Protein AF-A0AA44JV87-F1 (afdb_monomer_lite)

Foldseek 3Di:
DDDPPAPEDDPVVVVVQVVCCVVPNLLLGEAEDEPPHPYPDPPVNVPHDYQYFHCPDPVNPVCVRCVSSVVVSVVSVVVDDDPDDDDDDDDPPDPPVDDDLVNLLVLVLVCCVPPDDAPDKAFQQVSCVVSVHDPCSCVVCVVVSQVPDQFKHWPDDDPGITHIHGDPPPPPPPD

Secondary structure (DSSP, 8-state):
-------PPPHHHHHHHHHHHHHH-GGG---EEETT------GGGTTSPPEEE-TT-TT--HHHHHHHHHHHHHHHHHHS----S------TT---S---HHHHHHHHHHHHHHT--TTS-EEHHHHHHHTTPPTTHHHHHHHHHHHH-SSEEEEEE-SSEEEEEE---------

pLDDT: mean 71.92, std 14.06, range [38.72, 87.62]

Radius of gyration: 25.06 Å; chains: 1; bounding box: 61×37×72 Å

Sequence (175 aa):
MRGESTRTIRDNVLFELGLFIGKLGKDRCFFVVQDSTELHIPTDLYGITPARYRGDRRDKNIEAALGSACNYIRRFVRDLKSVSSTQETVNPELVDENLDDADIIAILETWLRTDAREGTAIRYSDVDKSENLPNGSTKRLITQVFERNTDLVLEISGASVFKFGEELRLSSYIV

Structure (mmCIF, N/CA/C/O backbone):
data_AF-A0AA44JV87-F1
#
_entry.id   AF-A0AA44JV87-F1
#
loop_
_atom_site.group_PDB
_atom_site.id
_atom_site.type_symbol
_atom_site.label_atom_id
_atom_site.label_alt_id
_atom_site.label_comp_id
_atom_site.label_asym_id
_atom_site.label_entity_id
_atom_site.label_seq_id
_atom_site.pdbx_PDB_ins_code
_atom_site.Cartn_x
_atom_site.Cartn_y
_atom_site.Cartn_z
_atom_site.occupancy
_atom_site.B_iso_or_equiv
_atom_site.auth_seq_id
_atom_site.auth_comp_id
_atom_site.auth_asym_id
_atom_site.auth_atom_id
_atom_site.pdbx_PDB_model_num
ATOM 1 N N . MET A 1 1 ? 35.490 -27.634 -17.808 1.00 42.00 1 MET A N 1
ATOM 2 C CA . MET A 1 1 ? 35.155 -26.273 -18.275 1.00 42.00 1 MET A CA 1
ATOM 3 C C . MET A 1 1 ? 35.151 -25.345 -17.071 1.00 42.00 1 MET A C 1
ATOM 5 O O . MET A 1 1 ? 34.327 -25.522 -16.188 1.00 42.00 1 MET A O 1
ATOM 9 N N . ARG A 1 2 ? 36.128 -24.443 -16.965 1.00 43.25 2 ARG A N 1
ATOM 10 C CA . ARG A 1 2 ? 36.184 -23.378 -15.952 1.00 43.25 2 ARG A CA 1
ATOM 11 C C . ARG A 1 2 ? 36.473 -22.093 -16.715 1.00 43.25 2 ARG A C 1
ATOM 13 O O . ARG A 1 2 ? 37.478 -22.066 -17.417 1.00 43.25 2 ARG A O 1
ATOM 20 N N . GLY A 1 3 ? 35.611 -21.083 -16.606 1.00 44.50 3 GLY A N 1
ATOM 21 C CA . GLY A 1 3 ? 35.903 -19.775 -17.198 1.00 44.50 3 GLY A CA 1
ATOM 22 C C . GLY A 1 3 ? 34.737 -18.951 -17.739 1.00 44.50 3 GLY A C 1
ATOM 23 O O . GLY A 1 3 ? 35.018 -17.941 -18.369 1.00 44.50 3 GLY A O 1
ATOM 24 N N . GLU A 1 4 ? 33.468 -19.306 -17.519 1.00 49.25 4 GLU A N 1
ATOM 25 C CA . GLU A 1 4 ? 32.385 -18.358 -17.817 1.00 49.25 4 GLU A CA 1
ATOM 26 C C . GLU A 1 4 ? 32.254 -17.355 -16.669 1.00 49.25 4 GLU A C 1
ATOM 28 O O . GLU A 1 4 ? 31.769 -17.669 -15.584 1.00 49.25 4 GLU A O 1
ATOM 33 N N . SER A 1 5 ? 32.747 -16.137 -16.892 1.00 47.06 5 SER A N 1
ATOM 34 C CA . SER A 1 5 ? 32.509 -14.985 -16.026 1.00 47.06 5 SER A CA 1
ATOM 35 C C . SER A 1 5 ? 31.118 -14.422 -16.309 1.00 47.06 5 SER A C 1
ATOM 37 O O . SER A 1 5 ? 30.951 -13.398 -16.973 1.00 47.06 5 SER A O 1
ATOM 39 N N . THR A 1 6 ? 30.088 -15.108 -15.821 1.00 54.28 6 THR A N 1
ATOM 40 C CA . THR A 1 6 ? 28.712 -14.624 -15.941 1.00 54.28 6 THR A CA 1
ATOM 41 C C . THR A 1 6 ? 28.555 -13.362 -15.095 1.00 54.28 6 THR A C 1
ATOM 43 O O . THR A 1 6 ? 28.921 -13.328 -13.917 1.00 54.28 6 THR A O 1
ATOM 46 N N . ARG A 1 7 ? 28.022 -12.288 -15.686 1.00 60.62 7 ARG A N 1
ATOM 47 C CA . ARG A 1 7 ? 27.668 -11.080 -14.933 1.00 60.62 7 ARG A CA 1
ATOM 48 C C . ARG A 1 7 ? 26.459 -11.409 -14.063 1.00 60.62 7 ARG A C 1
ATOM 50 O O . ARG A 1 7 ? 25.331 -11.424 -14.547 1.00 60.62 7 ARG A O 1
ATOM 57 N N . THR A 1 8 ? 26.716 -11.719 -12.798 1.00 63.69 8 THR A N 1
ATOM 58 C CA . THR A 1 8 ? 25.669 -12.012 -11.818 1.00 63.69 8 THR A CA 1
ATOM 59 C C . THR A 1 8 ? 25.145 -10.735 -11.166 1.00 63.69 8 THR A C 1
ATOM 61 O O . THR A 1 8 ? 25.858 -9.736 -11.034 1.00 63.69 8 THR A O 1
ATOM 64 N N . ILE A 1 9 ? 23.881 -10.777 -10.757 1.00 71.50 9 ILE A N 1
ATOM 65 C CA . ILE A 1 9 ? 23.258 -9.751 -9.921 1.00 71.50 9 ILE A CA 1
ATOM 66 C C . ILE A 1 9 ? 23.926 -9.786 -8.538 1.00 71.50 9 ILE A C 1
ATOM 68 O O . ILE A 1 9 ? 24.335 -10.848 -8.073 1.00 71.50 9 ILE A O 1
ATOM 72 N N . ARG A 1 10 ? 24.056 -8.629 -7.879 1.00 76.56 10 ARG A N 1
ATOM 73 C CA . ARG A 1 10 ? 24.518 -8.570 -6.483 1.00 76.56 10 ARG A CA 1
ATOM 74 C C . ARG A 1 10 ? 23.418 -9.053 -5.544 1.00 76.56 10 ARG A C 1
ATOM 76 O O . ARG A 1 10 ? 22.279 -8.615 -5.683 1.00 76.56 10 ARG A O 1
ATOM 83 N N . ASP A 1 11 ? 23.789 -9.820 -4.529 1.00 74.06 11 ASP A N 1
ATOM 84 C CA . ASP A 1 11 ? 22.839 -10.410 -3.577 1.00 74.06 11 ASP A CA 1
ATOM 85 C C . ASP A 1 11 ? 21.942 -9.365 -2.896 1.00 74.06 11 ASP A C 1
ATOM 87 O O . ASP A 1 11 ? 20.734 -9.559 -2.810 1.00 74.06 11 ASP A O 1
ATOM 91 N N . ASN A 1 12 ? 22.487 -8.203 -2.512 1.00 80.31 12 ASN A N 1
ATOM 92 C CA . ASN A 1 12 ? 21.701 -7.123 -1.898 1.00 80.31 12 ASN A CA 1
ATOM 93 C C . ASN A 1 12 ? 20.583 -6.609 -2.816 1.00 80.31 12 ASN A C 1
ATOM 95 O O . ASN A 1 12 ? 19.487 -6.331 -2.347 1.00 80.31 12 ASN A O 1
ATOM 99 N N . VAL A 1 13 ? 20.842 -6.521 -4.124 1.00 79.75 13 VAL A N 1
ATOM 100 C CA . VAL A 1 13 ? 19.850 -6.050 -5.104 1.00 79.75 13 VAL A CA 1
ATOM 101 C C . VAL A 1 13 ? 18.727 -7.074 -5.248 1.00 79.75 13 VAL A C 1
ATOM 103 O O . VAL A 1 13 ? 17.564 -6.702 -5.368 1.00 79.75 13 VAL A O 1
ATOM 106 N N . LEU A 1 14 ? 19.065 -8.366 -5.203 1.00 79.31 14 LEU A N 1
ATOM 107 C CA . LEU A 1 14 ? 18.076 -9.440 -5.220 1.00 79.31 14 LEU A CA 1
ATOM 108 C C . LEU A 1 14 ? 17.249 -9.460 -3.925 1.00 79.31 14 LEU A C 1
ATOM 110 O O . LEU A 1 14 ? 16.032 -9.618 -3.983 1.00 79.31 14 LEU A O 1
ATOM 114 N N . PHE A 1 15 ? 17.893 -9.248 -2.776 1.00 78.19 15 PHE A N 1
ATOM 115 C CA . PHE A 1 15 ? 17.236 -9.175 -1.472 1.00 78.19 15 PHE A CA 1
ATOM 116 C C . PHE A 1 15 ? 16.264 -7.991 -1.381 1.00 78.19 15 PHE A C 1
ATOM 118 O O . PHE A 1 15 ? 15.099 -8.180 -1.039 1.00 78.19 15 PHE A O 1
ATOM 125 N N . GLU A 1 16 ? 16.706 -6.785 -1.744 1.00 86.12 16 GLU A N 1
ATOM 126 C CA . GLU A 1 16 ? 15.866 -5.581 -1.774 1.00 86.12 16 GLU A CA 1
ATOM 127 C C . GLU A 1 16 ? 14.681 -5.745 -2.729 1.00 86.12 16 GLU A C 1
ATOM 129 O O . GLU A 1 16 ? 13.546 -5.429 -2.372 1.00 86.12 16 GLU A O 1
ATOM 134 N N . LEU A 1 17 ? 14.920 -6.306 -3.919 1.00 82.12 17 LEU A N 1
ATOM 135 C CA . LEU A 1 17 ? 13.856 -6.617 -4.868 1.00 82.12 17 LEU A CA 1
ATOM 136 C C . LEU A 1 17 ? 12.849 -7.607 -4.270 1.00 82.12 17 LEU A C 1
ATOM 138 O O . LEU A 1 17 ? 11.647 -7.383 -4.382 1.00 82.12 17 LEU A O 1
ATOM 142 N N . GLY A 1 18 ? 13.319 -8.650 -3.583 1.00 80.62 18 GLY A N 1
ATOM 143 C CA . GLY A 1 18 ? 12.464 -9.589 -2.857 1.00 80.62 18 GLY A CA 1
ATOM 144 C C . GLY A 1 18 ? 11.606 -8.909 -1.786 1.00 80.62 18 GLY A C 1
ATOM 145 O O . GLY A 1 18 ? 10.401 -9.153 -1.722 1.00 80.62 18 GLY A O 1
ATOM 146 N N . LEU A 1 19 ? 12.185 -7.997 -0.996 1.00 83.19 19 LEU A N 1
ATOM 147 C CA . LEU A 1 19 ? 11.445 -7.217 0.004 1.00 83.19 19 LEU A CA 1
ATOM 148 C C . LEU A 1 19 ? 10.379 -6.317 -0.636 1.00 83.19 19 LEU A C 1
ATOM 150 O O . LEU A 1 19 ? 9.257 -6.230 -0.132 1.00 83.19 19 LEU A O 1
ATOM 154 N N . PHE A 1 20 ? 10.695 -5.670 -1.760 1.00 84.50 20 PHE A N 1
ATOM 155 C CA . PHE A 1 20 ? 9.734 -4.830 -2.473 1.00 84.50 20 PHE A CA 1
ATOM 156 C C . PHE A 1 20 ? 8.614 -5.646 -3.108 1.00 84.50 20 PHE A C 1
ATOM 158 O O . PHE A 1 20 ? 7.459 -5.245 -2.998 1.00 84.50 20 PHE A O 1
ATOM 165 N N . ILE A 1 21 ? 8.919 -6.806 -3.695 1.00 82.75 21 ILE A N 1
ATOM 166 C CA . ILE A 1 21 ? 7.904 -7.733 -4.213 1.00 82.75 21 ILE A CA 1
ATOM 167 C C . ILE A 1 21 ? 6.988 -8.186 -3.077 1.00 82.75 21 ILE A C 1
ATOM 169 O O . ILE A 1 21 ? 5.772 -8.190 -3.246 1.00 82.75 21 ILE A O 1
ATOM 173 N N . GLY A 1 22 ? 7.552 -8.514 -1.911 1.00 79.62 22 GLY A N 1
ATOM 174 C CA . GLY A 1 22 ? 6.775 -8.903 -0.736 1.00 79.62 22 GLY A CA 1
ATOM 175 C C . GLY A 1 22 ? 5.827 -7.804 -0.251 1.00 79.62 22 GLY A C 1
ATOM 176 O O . GLY A 1 22 ? 4.716 -8.099 0.176 1.00 79.62 22 GLY A O 1
ATOM 177 N N . LYS A 1 23 ? 6.232 -6.530 -0.347 1.00 81.25 23 LYS A N 1
ATOM 178 C CA . LYS A 1 23 ? 5.422 -5.397 0.128 1.00 81.25 23 LYS A CA 1
ATOM 179 C C . LYS A 1 23 ? 4.445 -4.836 -0.911 1.00 81.25 23 LYS A C 1
ATOM 181 O O . LYS A 1 23 ? 3.362 -4.397 -0.537 1.00 81.25 23 LYS A O 1
ATOM 186 N N . LEU A 1 24 ? 4.841 -4.776 -2.180 1.00 81.81 24 LEU A N 1
ATOM 187 C CA . LEU A 1 24 ? 4.121 -4.078 -3.256 1.00 81.81 24 LEU A CA 1
ATOM 188 C C . LEU A 1 24 ? 3.502 -5.033 -4.286 1.00 81.81 24 LEU A C 1
ATOM 190 O O . LEU A 1 24 ? 2.704 -4.599 -5.118 1.00 81.81 24 LEU A O 1
ATOM 194 N N . GLY A 1 25 ? 3.862 -6.315 -4.240 1.00 79.38 25 GLY A N 1
ATOM 195 C CA . GLY A 1 25 ? 3.548 -7.292 -5.273 1.00 79.38 25 GLY A CA 1
ATOM 196 C C . GLY A 1 25 ? 4.505 -7.201 -6.463 1.00 79.38 25 GLY A C 1
ATOM 197 O O . GLY A 1 25 ? 5.028 -6.138 -6.806 1.00 79.38 25 GLY A O 1
ATOM 198 N N . LYS A 1 26 ? 4.713 -8.337 -7.136 1.00 78.12 26 LYS A N 1
ATOM 199 C CA . LYS A 1 26 ? 5.622 -8.451 -8.291 1.00 78.12 26 LYS A CA 1
ATOM 200 C C . LYS A 1 26 ? 5.295 -7.479 -9.433 1.00 78.12 26 LYS A C 1
ATOM 202 O O . LYS A 1 26 ? 6.208 -7.004 -10.097 1.00 78.12 26 LYS A O 1
ATOM 207 N N . ASP A 1 27 ? 4.020 -7.134 -9.621 1.00 79.38 27 ASP A N 1
ATOM 208 C CA . ASP A 1 27 ? 3.548 -6.304 -10.739 1.00 79.38 27 ASP A CA 1
ATOM 209 C C . ASP A 1 27 ? 3.875 -4.810 -10.558 1.00 79.38 27 ASP A C 1
ATOM 211 O O . ASP A 1 27 ? 3.731 -4.015 -11.488 1.00 79.38 27 ASP A O 1
ATOM 215 N N . ARG A 1 28 ? 4.327 -4.418 -9.358 1.00 80.50 28 ARG A N 1
ATOM 216 C CA . ARG A 1 28 ? 4.718 -3.041 -9.014 1.00 80.50 28 ARG A CA 1
ATOM 217 C C . ARG A 1 28 ? 6.227 -2.871 -8.844 1.00 80.50 28 ARG A C 1
ATOM 219 O O . ARG A 1 28 ? 6.686 -1.769 -8.541 1.00 80.50 28 ARG A O 1
ATOM 226 N N . CYS A 1 29 ? 6.999 -3.935 -9.040 1.00 85.44 29 CYS A N 1
ATOM 227 C CA . CYS A 1 29 ? 8.451 -3.907 -8.968 1.00 85.44 29 CYS A CA 1
ATOM 228 C C . CYS A 1 29 ? 9.046 -3.979 -10.372 1.00 85.44 29 CYS A C 1
ATOM 230 O O . CYS A 1 29 ? 8.607 -4.756 -11.213 1.00 85.44 29 CYS A O 1
ATOM 232 N N . PHE A 1 30 ? 10.078 -3.178 -10.618 1.00 85.62 30 PHE A N 1
ATOM 233 C CA . PHE A 1 30 ? 10.769 -3.118 -11.901 1.00 85.62 30 PHE A CA 1
ATOM 234 C C . PHE A 1 30 ? 12.268 -3.093 -11.650 1.00 85.62 30 PHE A C 1
ATOM 236 O O . PHE A 1 30 ? 12.734 -2.502 -10.677 1.00 85.62 30 PHE A O 1
ATOM 243 N N . PHE A 1 31 ? 13.033 -3.681 -12.559 1.00 84.12 31 PHE A N 1
ATOM 244 C CA . PHE A 1 31 ? 14.481 -3.541 -12.574 1.00 84.12 31 PHE A CA 1
ATOM 245 C C . PHE A 1 31 ? 14.947 -3.205 -13.985 1.00 84.12 31 PHE A C 1
ATOM 247 O O . PHE A 1 31 ? 14.296 -3.544 -14.978 1.00 84.12 31 PHE A O 1
ATOM 254 N N . VAL A 1 32 ? 16.063 -2.485 -14.059 1.00 85.50 32 VAL A N 1
ATOM 255 C CA . VAL A 1 32 ? 16.598 -1.953 -15.309 1.00 85.50 32 VAL A CA 1
ATOM 256 C C . VAL A 1 32 ? 17.866 -2.708 -15.686 1.00 85.50 32 VAL A C 1
ATOM 258 O O . VAL A 1 32 ? 18.766 -2.859 -14.861 1.00 85.50 32 VAL A O 1
ATOM 261 N N . VAL A 1 33 ? 17.958 -3.163 -16.936 1.00 82.00 33 VAL A N 1
ATOM 262 C CA . VAL A 1 33 ? 19.126 -3.895 -17.454 1.00 82.00 33 VAL A CA 1
ATOM 263 C C . VAL A 1 33 ? 19.608 -3.309 -18.772 1.00 82.00 33 VAL A C 1
ATOM 265 O O . VAL A 1 33 ? 18.839 -2.753 -19.552 1.00 82.00 33 VAL A O 1
ATOM 268 N N . GLN A 1 34 ? 20.899 -3.445 -19.045 1.00 81.69 34 GLN A N 1
ATOM 269 C CA . GLN A 1 34 ? 21.448 -3.060 -20.339 1.00 81.69 34 GLN A CA 1
ATOM 270 C C . GLN A 1 34 ? 21.070 -4.102 -21.404 1.00 81.69 34 GLN A C 1
ATOM 272 O O . GLN A 1 34 ? 21.206 -5.300 -21.154 1.00 81.69 34 GLN A O 1
ATOM 277 N N . ASP A 1 35 ? 20.656 -3.656 -22.597 1.00 72.69 35 ASP A N 1
ATOM 278 C CA . ASP A 1 35 ? 20.190 -4.518 -23.704 1.00 72.69 35 ASP A CA 1
ATOM 279 C C . ASP A 1 35 ? 21.151 -5.667 -24.048 1.00 72.69 35 ASP A C 1
ATOM 281 O O . ASP A 1 35 ? 20.719 -6.783 -24.316 1.00 72.69 35 ASP A O 1
ATOM 285 N N . SER A 1 36 ? 22.457 -5.408 -23.992 1.00 65.69 36 SER A N 1
ATOM 286 C CA . SER A 1 36 ? 23.516 -6.346 -24.373 1.00 65.69 36 SER A CA 1
ATOM 287 C C . SER A 1 36 ? 24.070 -7.176 -23.208 1.00 65.69 36 SER A C 1
ATOM 289 O O . SER A 1 36 ? 25.184 -7.690 -23.303 1.00 65.69 36 SER A O 1
ATOM 291 N N . THR A 1 37 ? 23.372 -7.233 -22.071 1.00 66.69 37 THR A N 1
ATOM 292 C CA . THR A 1 37 ? 23.811 -8.028 -20.916 1.00 66.69 37 THR A CA 1
ATOM 293 C C . THR A 1 37 ? 22.982 -9.299 -20.816 1.00 66.69 37 THR A C 1
ATOM 295 O O . THR A 1 37 ? 21.808 -9.254 -20.450 1.00 66.69 37 THR A O 1
ATOM 298 N N . GLU A 1 38 ? 23.618 -10.435 -21.103 1.00 63.56 38 GLU A N 1
ATOM 299 C CA . GLU A 1 38 ? 23.125 -11.749 -20.691 1.00 63.56 38 GLU A CA 1
ATOM 300 C C . GLU A 1 38 ? 23.284 -11.861 -19.175 1.00 63.56 38 GLU A C 1
ATOM 302 O O . GLU A 1 38 ? 24.340 -12.203 -18.642 1.00 63.56 38 GLU A O 1
ATOM 307 N N . LEU A 1 39 ? 22.236 -11.445 -18.473 1.00 65.62 39 LEU A N 1
ATOM 308 C CA . LEU A 1 39 ? 22.144 -11.550 -17.030 1.00 65.62 39 LEU A CA 1
ATOM 309 C C . LEU A 1 39 ? 21.498 -12.897 -16.706 1.00 65.62 39 LEU A C 1
ATOM 311 O O . LEU A 1 39 ? 20.419 -13.202 -17.217 1.00 65.62 39 LEU A O 1
ATOM 315 N N . HIS A 1 40 ? 22.135 -13.692 -15.851 1.00 64.94 40 HIS A N 1
ATOM 316 C CA . HIS A 1 40 ? 21.483 -14.871 -15.297 1.00 64.94 40 HIS A CA 1
ATOM 317 C C . HIS A 1 40 ? 20.448 -14.399 -14.271 1.00 64.94 40 HIS A C 1
ATOM 319 O O . HIS A 1 40 ? 20.799 -13.997 -13.162 1.00 64.94 40 HIS A O 1
ATOM 325 N N . ILE A 1 41 ? 19.183 -14.354 -14.688 1.00 65.00 41 ILE A N 1
ATOM 326 C CA . ILE A 1 41 ? 18.067 -13.924 -13.847 1.00 65.00 41 ILE A CA 1
ATOM 327 C C . ILE A 1 41 ? 17.536 -15.158 -13.098 1.00 65.00 41 ILE A C 1
ATOM 329 O O . ILE A 1 41 ? 17.164 -16.132 -13.759 1.00 65.00 41 ILE A O 1
ATOM 333 N N . PRO A 1 42 ? 17.497 -15.137 -11.749 1.00 65.12 42 PRO A N 1
ATOM 334 C CA . PRO A 1 42 ? 16.900 -16.202 -10.951 1.00 65.12 42 PRO A CA 1
ATOM 335 C C . PRO A 1 42 ? 15.465 -16.497 -11.375 1.00 65.12 42 PRO A C 1
ATOM 337 O O . PRO A 1 42 ? 14.719 -15.588 -11.749 1.00 65.12 42 PRO A O 1
ATOM 340 N N . THR A 1 43 ? 15.062 -17.763 -11.288 1.00 60.53 43 THR A N 1
ATOM 341 C CA . THR A 1 43 ? 13.752 -18.192 -11.782 1.00 60.53 43 THR A CA 1
ATOM 342 C C . THR A 1 43 ? 12.580 -17.516 -11.073 1.00 60.53 43 THR A C 1
ATOM 344 O O . THR A 1 43 ? 11.533 -17.314 -11.681 1.00 60.53 43 THR A O 1
ATOM 347 N N . ASP A 1 44 ? 12.780 -17.090 -9.827 1.00 59.91 44 ASP A N 1
ATOM 348 C CA . ASP A 1 44 ? 11.800 -16.360 -9.015 1.00 59.91 44 ASP A CA 1
ATOM 349 C C . ASP A 1 44 ? 11.464 -14.964 -9.567 1.00 59.91 44 ASP A C 1
ATOM 351 O O . ASP A 1 44 ? 10.458 -14.366 -9.192 1.00 59.91 44 ASP A O 1
ATOM 355 N N . LEU A 1 45 ? 12.282 -14.442 -10.490 1.00 63.59 45 LEU A N 1
ATOM 356 C CA . LEU A 1 45 ? 12.048 -13.173 -11.180 1.00 63.59 45 LEU A CA 1
ATOM 357 C C . LEU A 1 45 ? 11.401 -13.353 -12.570 1.00 63.59 45 LEU A C 1
ATOM 359 O O . LEU A 1 45 ? 11.146 -12.353 -13.249 1.00 63.59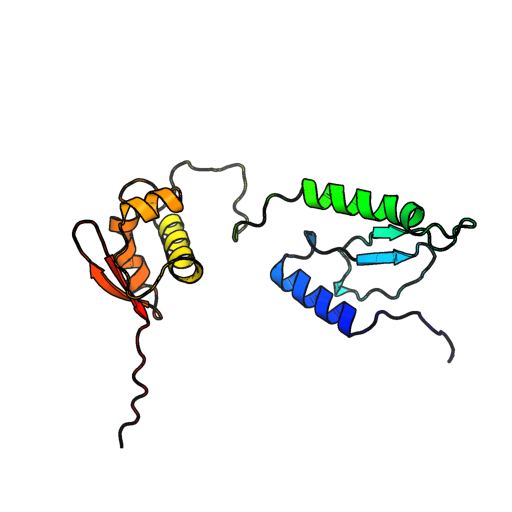 45 LEU A O 1
ATOM 363 N N . TYR A 1 46 ? 11.091 -14.588 -13.005 1.00 60.38 46 TYR A N 1
ATOM 364 C CA . TYR A 1 46 ? 10.286 -14.811 -14.215 1.00 60.38 46 TYR A CA 1
ATOM 365 C C . TYR A 1 46 ? 8.869 -14.270 -13.997 1.00 60.38 46 TYR A C 1
ATOM 367 O O . TYR A 1 46 ? 8.056 -14.838 -13.274 1.00 60.38 46 TYR A O 1
ATOM 375 N N . GLY A 1 47 ? 8.575 -13.140 -14.636 1.00 60.72 47 GLY A N 1
ATOM 376 C CA . GLY A 1 47 ? 7.303 -12.426 -14.504 1.00 60.72 47 GLY A CA 1
ATOM 377 C C . GLY A 1 47 ? 7.485 -10.932 -14.263 1.00 60.72 47 GLY A C 1
ATOM 378 O O . GLY A 1 47 ? 6.602 -10.154 -14.608 1.00 60.72 47 GLY A O 1
ATOM 379 N N . ILE A 1 48 ? 8.653 -10.514 -13.771 1.00 69.31 48 ILE A N 1
ATOM 380 C CA . ILE A 1 48 ? 9.027 -9.102 -13.721 1.00 69.31 48 ILE A CA 1
ATOM 381 C C . ILE A 1 48 ? 9.717 -8.768 -15.037 1.00 69.31 48 ILE A C 1
ATOM 383 O O . ILE A 1 48 ? 10.829 -9.221 -15.309 1.00 69.31 48 ILE A O 1
ATOM 387 N N . THR A 1 49 ? 9.034 -8.007 -15.893 1.00 66.88 49 THR A N 1
ATOM 388 C CA . THR A 1 49 ? 9.593 -7.643 -17.198 1.00 66.88 49 THR A CA 1
ATOM 389 C C . THR A 1 49 ? 10.698 -6.600 -17.006 1.00 66.88 49 THR A C 1
ATOM 391 O O . THR A 1 49 ? 10.413 -5.501 -16.521 1.00 66.88 49 THR A O 1
ATOM 394 N N . PRO A 1 50 ? 11.953 -6.907 -17.386 1.00 74.25 50 PRO A N 1
ATOM 395 C CA . PRO A 1 50 ? 13.056 -5.973 -17.236 1.00 74.25 50 PRO A CA 1
ATOM 396 C C . PRO A 1 50 ? 12.867 -4.772 -18.158 1.00 74.25 50 PRO A C 1
ATOM 398 O O . PRO A 1 50 ? 12.678 -4.925 -19.368 1.00 74.25 50 PRO A O 1
ATOM 401 N N . ALA A 1 51 ? 12.998 -3.569 -17.608 1.00 81.81 51 ALA A N 1
ATOM 402 C CA . ALA A 1 51 ? 13.091 -2.368 -18.418 1.00 81.81 51 ALA A CA 1
ATOM 403 C C . ALA A 1 51 ? 14.506 -2.294 -19.003 1.00 81.81 51 ALA A C 1
ATOM 405 O O . ALA A 1 51 ? 15.496 -2.302 -18.272 1.00 81.81 51 ALA A O 1
ATOM 406 N N . ARG A 1 52 ? 14.627 -2.260 -20.328 1.00 81.81 52 ARG A N 1
ATOM 407 C CA . ARG A 1 52 ? 15.942 -2.283 -20.967 1.00 81.81 52 ARG A CA 1
ATOM 408 C C . ARG A 1 52 ? 16.397 -0.900 -21.397 1.00 81.81 52 ARG A C 1
ATOM 410 O O . ARG A 1 52 ? 15.584 -0.075 -21.809 1.00 81.81 52 ARG A O 1
ATOM 417 N N . TYR A 1 53 ? 17.700 -0.655 -21.302 1.00 84.06 53 TYR A N 1
ATOM 418 C CA . TYR A 1 53 ? 18.320 0.560 -21.818 1.00 84.06 53 TYR A CA 1
ATOM 419 C C . TYR A 1 53 ? 19.535 0.247 -22.692 1.00 84.06 53 TYR A C 1
ATOM 421 O O . TYR A 1 53 ? 20.260 -0.734 -22.496 1.00 84.06 53 TYR A O 1
ATOM 429 N N . ARG A 1 54 ? 19.793 1.146 -23.643 1.00 78.75 54 ARG A N 1
ATOM 430 C CA . ARG A 1 54 ? 20.936 1.051 -24.554 1.00 78.75 54 ARG A CA 1
ATOM 431 C C . ARG A 1 54 ? 22.181 1.658 -23.923 1.00 78.75 54 ARG A C 1
ATOM 433 O O . ARG A 1 54 ? 22.401 2.862 -24.010 1.00 78.75 54 ARG A O 1
ATOM 440 N N . GLY A 1 55 ? 22.996 0.823 -23.289 1.00 72.12 55 GLY A N 1
ATOM 441 C CA . GLY A 1 55 ? 24.271 1.251 -22.700 1.00 72.12 55 GLY A CA 1
ATOM 442 C C . GLY A 1 55 ? 25.402 1.464 -23.717 1.00 72.12 55 GLY A C 1
ATOM 443 O O . GLY A 1 55 ? 26.428 2.038 -23.374 1.00 72.12 55 GLY A O 1
ATOM 444 N N . ASP A 1 56 ? 25.228 1.040 -24.971 1.00 72.19 56 ASP A N 1
ATOM 445 C CA . ASP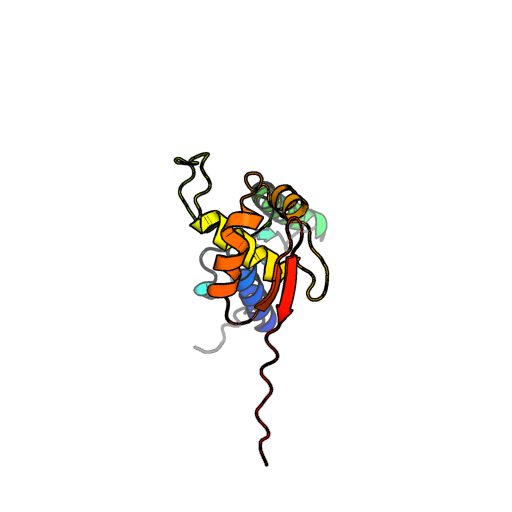 A 1 56 ? 26.247 1.037 -26.033 1.00 72.19 56 ASP A CA 1
ATOM 446 C C . ASP A 1 56 ? 26.191 2.267 -26.965 1.00 72.19 56 ASP A C 1
ATOM 448 O O . ASP A 1 56 ? 26.646 2.235 -28.112 1.00 72.19 56 ASP A O 1
ATOM 452 N N . ARG A 1 57 ? 25.624 3.383 -26.496 1.00 71.44 57 ARG A N 1
ATOM 453 C CA . ARG A 1 57 ? 25.457 4.586 -27.322 1.00 71.44 57 ARG A CA 1
ATOM 454 C C . ARG A 1 57 ? 26.776 5.326 -27.551 1.00 71.44 57 ARG A C 1
ATOM 456 O O . ARG A 1 57 ? 27.527 5.611 -26.621 1.00 71.44 57 ARG A O 1
ATOM 463 N N . ARG A 1 58 ? 26.996 5.753 -28.800 1.00 73.19 58 ARG A N 1
ATOM 464 C CA . ARG A 1 58 ? 28.174 6.540 -29.219 1.00 73.19 58 ARG A CA 1
ATOM 465 C C . ARG A 1 58 ? 28.251 7.920 -28.564 1.00 73.19 58 ARG A C 1
ATOM 467 O O . ARG A 1 58 ? 29.346 8.421 -28.342 1.00 73.19 58 ARG A O 1
ATOM 474 N N . ASP A 1 59 ? 27.101 8.515 -28.260 1.00 80.12 59 ASP A N 1
ATOM 475 C CA . ASP A 1 59 ? 26.988 9.843 -27.647 1.00 80.12 59 ASP A CA 1
ATOM 476 C C . ASP A 1 59 ? 27.181 9.833 -26.119 1.00 80.12 59 ASP A C 1
ATOM 478 O O . ASP A 1 59 ? 27.204 10.899 -25.511 1.00 80.12 59 ASP A O 1
ATOM 482 N N . LYS A 1 60 ? 27.324 8.647 -25.494 1.00 76.62 60 LYS A N 1
ATOM 483 C CA . LYS A 1 60 ? 27.411 8.440 -24.034 1.00 76.62 60 LYS A CA 1
ATOM 484 C C . LYS A 1 60 ? 26.283 9.115 -23.236 1.00 76.62 60 LYS A C 1
ATOM 486 O O . LYS A 1 60 ? 26.408 9.297 -22.026 1.00 76.62 60 LYS A O 1
ATOM 491 N N . ASN A 1 61 ? 25.175 9.466 -23.889 1.00 82.56 61 ASN A N 1
ATOM 492 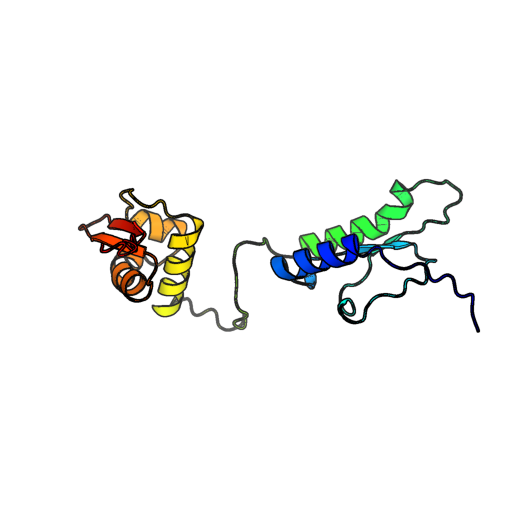C CA . ASN A 1 61 ? 24.064 10.141 -23.238 1.00 82.56 61 ASN A CA 1
ATOM 493 C C . ASN A 1 61 ? 23.159 9.107 -22.552 1.00 82.56 61 ASN A C 1
ATOM 495 O O . ASN A 1 61 ? 22.300 8.481 -23.180 1.00 82.56 61 ASN A O 1
ATOM 499 N N . ILE A 1 62 ? 23.380 8.925 -21.250 1.00 79.75 62 ILE A N 1
ATOM 500 C CA . ILE A 1 62 ? 22.654 7.961 -20.414 1.00 79.75 62 ILE A CA 1
ATOM 501 C C . ILE A 1 62 ? 21.194 8.375 -20.195 1.00 79.75 62 ILE A C 1
ATOM 503 O O . ILE A 1 62 ? 20.322 7.508 -20.173 1.00 79.75 62 ILE A O 1
ATOM 507 N N . GLU A 1 63 ? 20.895 9.673 -20.112 1.00 81.19 63 GLU A N 1
ATOM 508 C CA . GLU A 1 63 ? 19.508 10.148 -20.003 1.00 81.19 63 GLU A CA 1
ATOM 509 C C . GLU A 1 63 ? 18.694 9.730 -21.232 1.00 81.19 63 GLU A C 1
ATOM 511 O O . GLU A 1 63 ? 17.621 9.133 -21.115 1.00 81.19 63 GLU A O 1
ATOM 516 N N . ALA A 1 64 ? 19.249 9.950 -22.427 1.00 81.50 64 ALA A N 1
ATOM 517 C CA . ALA A 1 64 ? 18.629 9.524 -23.677 1.00 81.50 64 ALA A CA 1
ATOM 518 C C . ALA A 1 64 ? 18.554 7.991 -23.805 1.00 81.50 64 ALA A C 1
ATOM 520 O O . ALA A 1 64 ? 17.633 7.468 -24.436 1.00 81.50 64 ALA A O 1
ATOM 521 N N . ALA A 1 65 ? 19.500 7.255 -23.211 1.00 82.62 65 ALA A N 1
ATOM 522 C CA . ALA A 1 65 ? 19.464 5.794 -23.164 1.00 82.62 65 ALA A CA 1
ATOM 523 C C . ALA A 1 65 ? 18.303 5.263 -22.311 1.00 82.62 65 ALA A C 1
ATOM 525 O O . ALA A 1 65 ? 17.599 4.343 -22.733 1.00 82.62 65 ALA A O 1
ATOM 526 N N . LEU A 1 66 ? 18.106 5.851 -21.128 1.00 85.62 66 LEU A N 1
ATOM 527 C CA . LEU A 1 66 ? 17.093 5.448 -20.153 1.00 85.62 66 LEU A CA 1
ATOM 528 C C . LEU A 1 66 ? 15.690 5.933 -20.507 1.00 85.62 66 LEU A C 1
ATOM 530 O O . LEU A 1 66 ? 14.725 5.393 -19.979 1.00 85.62 66 LEU A O 1
ATOM 534 N N . GLY A 1 67 ? 15.541 6.907 -21.409 1.00 85.19 67 GLY A N 1
ATOM 535 C CA . GLY A 1 67 ? 14.235 7.477 -21.756 1.00 85.19 67 GLY A CA 1
ATOM 536 C C . GLY A 1 67 ? 13.173 6.431 -22.123 1.00 85.19 67 GLY A C 1
ATOM 537 O O . GLY A 1 67 ? 12.020 6.552 -21.709 1.00 85.19 67 GLY A O 1
ATOM 538 N N . SER A 1 68 ? 13.561 5.368 -22.836 1.00 82.12 68 SER A N 1
ATOM 539 C CA . SER A 1 68 ? 12.666 4.249 -23.172 1.00 82.12 68 SER A CA 1
ATOM 540 C C . SER A 1 68 ? 12.243 3.443 -21.935 1.00 82.12 68 SER A C 1
ATOM 542 O O . SER A 1 68 ? 11.045 3.256 -21.718 1.00 82.12 68 SER A O 1
ATOM 544 N N . ALA A 1 69 ? 13.199 3.052 -21.087 1.00 84.06 69 ALA A N 1
ATOM 545 C CA . ALA A 1 69 ? 12.965 2.368 -19.815 1.00 84.06 69 ALA A CA 1
ATOM 546 C C . ALA A 1 69 ? 12.092 3.201 -18.860 1.00 84.06 69 ALA A C 1
ATOM 548 O O . ALA A 1 69 ? 11.117 2.698 -18.306 1.00 84.06 69 ALA A O 1
ATOM 549 N N . CYS A 1 70 ? 12.382 4.495 -18.713 1.00 87.25 70 CYS A N 1
ATOM 550 C CA . CYS A 1 70 ? 11.609 5.404 -17.871 1.00 87.25 70 CYS A CA 1
ATOM 551 C C . CYS A 1 70 ? 10.176 5.575 -18.384 1.00 87.25 70 CYS A C 1
ATOM 553 O O . CYS A 1 70 ? 9.238 5.588 -17.592 1.00 87.25 70 CYS A O 1
ATOM 555 N N . ASN A 1 71 ? 9.980 5.693 -19.702 1.00 85.38 71 ASN A N 1
ATOM 556 C CA . ASN A 1 71 ? 8.642 5.800 -20.284 1.00 85.38 71 ASN A CA 1
ATOM 557 C C . ASN A 1 71 ? 7.847 4.498 -20.120 1.00 85.38 71 ASN A C 1
ATOM 559 O O . ASN A 1 71 ? 6.658 4.547 -19.814 1.00 85.38 71 ASN A O 1
ATOM 563 N N . TYR A 1 72 ? 8.509 3.347 -20.272 1.00 83.38 72 TYR A N 1
ATOM 564 C CA . TYR A 1 72 ? 7.928 2.041 -19.973 1.00 83.38 72 TYR A CA 1
ATOM 565 C C . TYR A 1 72 ? 7.426 1.999 -18.526 1.00 83.38 72 TYR A C 1
ATOM 567 O O . TYR A 1 72 ? 6.222 1.889 -18.309 1.00 83.38 72 TYR A O 1
ATOM 575 N N . ILE A 1 73 ? 8.303 2.230 -17.544 1.00 86.19 73 ILE A N 1
ATOM 576 C CA . ILE A 1 73 ? 7.937 2.224 -16.118 1.00 86.19 73 ILE A CA 1
ATOM 577 C C . ILE A 1 73 ? 6.822 3.241 -15.836 1.00 86.19 73 ILE A C 1
ATOM 579 O O . ILE A 1 73 ? 5.858 2.930 -15.147 1.00 86.19 73 ILE A O 1
ATOM 583 N N . ARG A 1 74 ? 6.893 4.444 -16.419 1.00 84.94 74 ARG A N 1
ATOM 584 C CA . ARG A 1 74 ? 5.884 5.496 -16.225 1.00 84.94 74 ARG A CA 1
ATOM 585 C C . ARG A 1 74 ? 4.492 5.097 -16.711 1.00 84.94 74 ARG A C 1
ATOM 587 O O . ARG A 1 74 ? 3.515 5.551 -16.118 1.00 84.94 74 ARG A O 1
ATOM 594 N N . ARG A 1 75 ? 4.383 4.324 -17.795 1.00 82.38 75 ARG A N 1
ATOM 595 C CA . ARG A 1 75 ? 3.092 3.808 -18.276 1.00 82.38 75 ARG A CA 1
ATOM 596 C C . ARG A 1 75 ? 2.527 2.801 -17.285 1.00 82.38 75 ARG A C 1
ATOM 598 O O . ARG A 1 75 ? 1.428 3.016 -16.796 1.00 82.38 75 ARG A O 1
ATOM 605 N N . PHE A 1 76 ? 3.336 1.824 -16.881 1.00 80.00 76 PHE A N 1
ATOM 606 C CA . PHE A 1 76 ? 2.936 0.838 -15.876 1.00 80.00 76 PHE A CA 1
ATOM 607 C C . PHE A 1 76 ? 2.502 1.496 -14.563 1.00 80.00 76 PHE A C 1
ATOM 609 O O . PHE A 1 76 ? 1.417 1.224 -14.072 1.00 80.00 76 PHE A O 1
ATOM 616 N N . VAL A 1 77 ? 3.289 2.430 -14.028 1.00 82.31 77 VAL A N 1
ATOM 617 C CA . VAL A 1 77 ? 2.952 3.151 -12.787 1.00 82.31 77 VAL A CA 1
ATOM 618 C C . VAL A 1 77 ? 1.670 3.979 -12.915 1.00 82.31 77 VAL A C 1
ATOM 620 O O . VAL A 1 77 ? 0.968 4.150 -11.927 1.00 82.31 77 VAL A O 1
ATOM 623 N N . ARG A 1 78 ? 1.344 4.493 -14.106 1.00 80.25 78 ARG A N 1
ATOM 624 C CA . ARG A 1 78 ? 0.098 5.240 -14.338 1.00 80.25 78 ARG A CA 1
ATOM 625 C C . ARG A 1 78 ? -1.122 4.327 -14.408 1.00 80.25 78 ARG A C 1
ATOM 627 O O . ARG A 1 78 ? -2.188 4.718 -13.945 1.00 80.25 78 ARG A O 1
ATOM 634 N N . ASP A 1 79 ? -0.951 3.152 -14.999 1.00 74.00 79 ASP A N 1
ATOM 635 C CA . ASP A 1 79 ? -2.013 2.156 -15.135 1.00 74.00 79 ASP A CA 1
ATOM 636 C C . ASP A 1 79 ? -2.279 1.446 -13.794 1.00 74.00 79 ASP A C 1
ATOM 638 O O . ASP A 1 79 ? -3.387 0.981 -13.522 1.00 74.00 79 ASP A O 1
ATOM 642 N N . LEU A 1 80 ? -1.281 1.427 -12.906 1.00 72.00 80 LEU A N 1
ATOM 643 C CA . LEU A 1 80 ? -1.418 0.997 -11.522 1.00 72.00 80 LEU A CA 1
ATOM 644 C C . LEU A 1 80 ? -2.233 2.026 -10.716 1.00 72.00 80 LEU A C 1
ATOM 646 O O . LEU A 1 80 ? -1.767 3.123 -10.411 1.00 72.00 80 LEU A O 1
ATOM 650 N N . LYS A 1 81 ? -3.451 1.651 -10.305 1.00 60.78 81 LYS A N 1
ATOM 651 C CA . LYS A 1 81 ? -4.248 2.420 -9.332 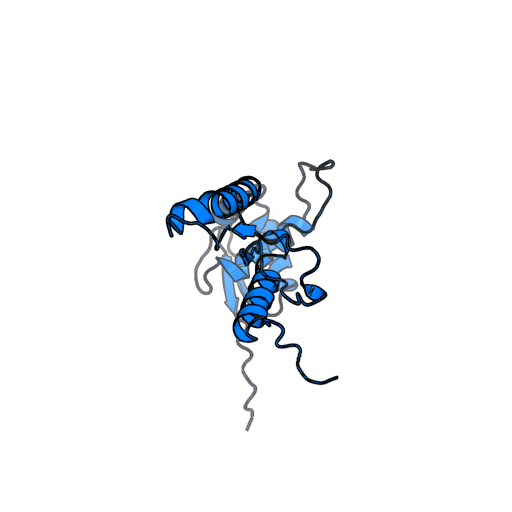1.00 60.78 81 LYS A CA 1
ATOM 652 C C . LYS A 1 81 ? -3.456 2.622 -8.027 1.00 60.78 81 LYS A C 1
ATOM 654 O O . LYS A 1 81 ? -2.641 1.766 -7.654 1.00 60.78 81 LYS A O 1
ATOM 659 N N . SER A 1 82 ? -3.708 3.757 -7.361 1.00 54.56 82 SER A N 1
ATOM 660 C CA . SER A 1 82 ? -3.136 4.147 -6.061 1.00 54.56 82 SER A CA 1
ATOM 661 C C . SER A 1 82 ? -3.042 2.952 -5.113 1.00 54.56 82 SER A C 1
ATOM 663 O O . SER A 1 82 ? -4.009 2.207 -4.965 1.00 54.56 82 SER A O 1
ATOM 665 N N . VAL A 1 83 ? -1.878 2.767 -4.484 1.00 55.19 83 VAL A N 1
ATOM 666 C CA . VAL A 1 83 ? -1.697 1.810 -3.384 1.00 55.19 83 VAL A CA 1
ATOM 667 C C . VAL A 1 83 ? -2.378 2.404 -2.151 1.00 55.19 83 VAL A C 1
ATOM 669 O O . VAL A 1 83 ? -1.727 2.917 -1.249 1.00 55.19 83 VAL A O 1
ATOM 672 N N . SER A 1 84 ? -3.704 2.395 -2.146 1.00 44.88 84 SER A N 1
ATOM 673 C CA . SER A 1 84 ? -4.480 2.432 -0.919 1.00 44.88 84 SER A CA 1
ATOM 674 C C . SER A 1 84 ? -5.031 1.028 -0.750 1.00 44.88 84 SER A C 1
ATOM 676 O O . SER A 1 84 ? -5.865 0.603 -1.539 1.00 44.88 84 SER A O 1
ATOM 678 N N . SER A 1 85 ? -4.435 0.339 0.224 1.00 42.47 85 SER A N 1
ATOM 679 C CA . SER A 1 85 ? -4.982 -0.768 1.006 1.00 42.47 85 SER A CA 1
ATOM 680 C C . SER A 1 85 ? -5.432 -2.027 0.251 1.00 42.47 85 SER A C 1
ATOM 682 O O . SER A 1 85 ? -6.204 -1.995 -0.695 1.00 42.47 85 SER A O 1
ATOM 684 N N . THR A 1 86 ? -4.907 -3.164 0.707 1.00 42.03 86 THR A N 1
ATOM 685 C CA . THR A 1 86 ? -5.383 -4.537 0.502 1.00 42.03 86 THR A CA 1
ATOM 686 C C . THR A 1 86 ? -6.810 -4.632 -0.057 1.00 42.03 86 THR A C 1
ATOM 688 O O . THR A 1 86 ? -7.776 -4.527 0.687 1.00 42.03 86 THR A O 1
ATOM 691 N N . GLN A 1 87 ? -6.945 -4.866 -1.362 1.00 40.25 87 GLN A N 1
ATOM 692 C CA . GLN A 1 87 ? -8.136 -5.507 -1.910 1.00 40.25 87 GLN A CA 1
ATOM 693 C C . GLN A 1 87 ? -7.726 -6.924 -2.280 1.00 40.25 87 GLN A C 1
ATOM 695 O O . GLN A 1 87 ? -7.035 -7.149 -3.277 1.00 40.25 87 GLN A O 1
ATOM 700 N N . GLU A 1 88 ? -8.116 -7.872 -1.430 1.00 44.53 88 GLU A N 1
ATOM 701 C CA . GLU A 1 88 ? -8.316 -9.243 -1.873 1.00 44.53 88 GLU A CA 1
ATOM 702 C C . GLU A 1 88 ? -9.177 -9.203 -3.140 1.00 44.53 88 GLU A C 1
ATOM 704 O O . GLU A 1 88 ? -10.147 -8.453 -3.248 1.00 44.53 88 GLU A O 1
ATOM 709 N N . THR A 1 89 ? -8.758 -9.952 -4.152 1.00 40.41 89 THR A N 1
ATOM 710 C CA . THR A 1 89 ? -9.438 -10.043 -5.438 1.00 40.41 89 THR A CA 1
ATOM 711 C C . THR A 1 89 ? -10.826 -10.649 -5.253 1.00 40.41 89 THR A C 1
ATOM 713 O O . THR A 1 89 ? -10.972 -11.870 -5.292 1.00 40.41 89 THR A O 1
ATOM 716 N N . VAL A 1 90 ? -11.843 -9.803 -5.111 1.00 38.84 90 VAL A N 1
ATOM 717 C CA . VAL A 1 90 ? -13.228 -10.151 -5.432 1.00 38.84 90 VAL A CA 1
ATOM 718 C C . VAL A 1 90 ? -13.570 -9.501 -6.773 1.00 38.84 90 VAL A C 1
ATOM 720 O O . VAL A 1 90 ? -13.252 -8.346 -7.050 1.00 38.84 90 VAL A O 1
ATOM 723 N N . ASN A 1 91 ? -14.112 -10.332 -7.654 1.00 39.16 91 ASN A N 1
ATOM 724 C CA . ASN A 1 91 ? -14.374 -10.106 -9.068 1.00 39.16 91 ASN A CA 1
ATOM 725 C C . ASN A 1 91 ? -15.131 -8.773 -9.339 1.00 39.16 91 ASN A C 1
ATOM 727 O O . ASN A 1 91 ? -16.195 -8.580 -8.753 1.00 39.16 91 ASN A O 1
ATOM 731 N N . PRO A 1 92 ? -14.671 -7.876 -10.243 1.00 38.72 92 PRO A N 1
ATOM 732 C CA . PRO A 1 92 ? -15.270 -6.545 -10.451 1.00 38.72 92 PRO A CA 1
ATOM 733 C C . PRO A 1 92 ? -16.696 -6.506 -11.030 1.00 38.72 92 PRO A C 1
ATOM 735 O O . PRO A 1 92 ? -17.218 -5.418 -11.258 1.00 38.72 92 PRO A O 1
ATOM 738 N N . GLU A 1 93 ? -17.320 -7.649 -11.316 1.00 39.47 93 GLU A N 1
ATOM 739 C CA . GLU A 1 93 ? -18.658 -7.713 -11.924 1.00 39.47 93 GLU A CA 1
ATOM 740 C C . GLU A 1 93 ? -19.808 -7.838 -10.910 1.00 39.47 93 GLU A C 1
ATOM 742 O O . GLU A 1 93 ? -20.967 -7.821 -11.316 1.00 39.47 93 GLU A O 1
ATOM 747 N N . LEU A 1 94 ? -19.526 -7.902 -9.603 1.00 39.88 94 LEU A N 1
ATOM 748 C CA . LEU A 1 94 ? -20.545 -7.913 -8.544 1.00 39.88 94 LEU A CA 1
ATOM 749 C C . LEU A 1 94 ? -20.160 -6.946 -7.416 1.00 39.88 94 LEU A C 1
ATOM 751 O O . LEU A 1 94 ? -19.868 -7.365 -6.301 1.00 39.88 94 LEU A O 1
ATOM 755 N N . VAL A 1 95 ? -20.129 -5.642 -7.700 1.00 41.56 95 VAL A N 1
ATOM 756 C CA . VAL A 1 95 ? -20.176 -4.643 -6.622 1.00 41.56 95 VAL A CA 1
ATOM 757 C C . VAL A 1 95 ? -21.628 -4.587 -6.158 1.00 41.56 95 VAL A C 1
ATOM 759 O O . VAL A 1 95 ? -22.439 -3.855 -6.722 1.00 41.56 95 VAL A O 1
ATOM 762 N N . ASP A 1 96 ? -21.971 -5.440 -5.196 1.00 41.25 96 ASP A N 1
ATOM 763 C CA . ASP A 1 96 ? -23.170 -5.244 -4.391 1.00 41.25 96 ASP A CA 1
ATOM 764 C C . ASP A 1 96 ? -22.959 -3.932 -3.623 1.00 41.25 96 ASP A C 1
ATOM 766 O O . ASP A 1 96 ? -21.976 -3.771 -2.903 1.00 41.25 96 ASP A O 1
ATOM 770 N N . GLU A 1 97 ? -23.835 -2.947 -3.819 1.00 50.91 97 GLU A N 1
ATOM 771 C CA . GLU A 1 97 ? -23.794 -1.676 -3.080 1.00 50.91 97 GLU A CA 1
ATOM 772 C C . GLU A 1 97 ? -24.067 -1.871 -1.571 1.00 50.91 97 GLU A C 1
ATOM 774 O O . GLU A 1 97 ? -24.030 -0.912 -0.799 1.00 50.91 97 GLU A O 1
ATOM 779 N N . ASN A 1 98 ? -24.318 -3.108 -1.134 1.00 55.81 98 ASN A N 1
ATOM 780 C CA . ASN A 1 98 ? -24.458 -3.489 0.261 1.00 55.81 98 ASN A CA 1
ATOM 781 C C . ASN A 1 98 ? -23.140 -4.055 0.803 1.00 55.81 98 ASN A C 1
ATOM 783 O O . ASN A 1 98 ? -22.909 -5.257 0.736 1.00 55.81 98 ASN A O 1
ATOM 787 N N . LEU A 1 99 ? -22.307 -3.187 1.388 1.00 64.62 99 LEU A N 1
ATOM 788 C CA . LEU A 1 99 ? -21.266 -3.611 2.334 1.00 64.62 99 LEU A CA 1
ATOM 789 C C . LEU A 1 99 ? -21.912 -4.512 3.392 1.00 64.62 99 LEU A C 1
ATOM 791 O O . LEU A 1 99 ? -22.805 -4.055 4.118 1.00 64.62 99 LEU A O 1
ATOM 795 N N . ASP A 1 100 ? -21.493 -5.772 3.463 1.00 77.62 100 ASP A N 1
ATOM 796 C CA . ASP A 1 100 ? -22.010 -6.679 4.476 1.00 77.62 100 ASP A CA 1
ATOM 797 C C . ASP A 1 100 ? -21.343 -6.422 5.842 1.00 77.62 100 ASP A C 1
ATOM 799 O O . ASP A 1 100 ? -20.370 -5.673 5.977 1.00 77.62 100 ASP A O 1
ATOM 803 N N . ASP A 1 101 ? -21.900 -7.006 6.905 1.00 75.94 101 ASP A N 1
ATOM 804 C CA . ASP A 1 101 ? -21.365 -6.803 8.255 1.00 75.94 101 ASP A CA 1
ATOM 805 C C . ASP A 1 101 ? -19.917 -7.321 8.385 1.00 75.94 101 ASP A C 1
ATOM 807 O O . ASP A 1 101 ? -19.167 -6.803 9.212 1.00 75.94 101 ASP A O 1
ATOM 811 N N . ALA A 1 102 ? -19.502 -8.303 7.575 1.00 74.31 102 ALA A N 1
ATOM 812 C CA . ALA A 1 102 ? -18.153 -8.863 7.606 1.00 74.31 102 ALA A CA 1
ATOM 813 C C . ALA A 1 102 ? -17.133 -7.930 6.933 1.00 74.31 102 ALA A C 1
ATOM 815 O O . ALA A 1 102 ? -16.054 -7.715 7.493 1.00 74.31 102 ALA A O 1
ATOM 816 N N . ASP A 1 103 ? -17.498 -7.315 5.808 1.00 75.25 103 ASP A N 1
ATOM 817 C CA . ASP A 1 103 ? -16.710 -6.292 5.123 1.00 75.25 103 ASP A CA 1
ATOM 818 C C . ASP A 1 103 ? -16.472 -5.093 6.046 1.00 75.25 103 ASP A C 1
ATOM 820 O O . ASP A 1 103 ? -15.346 -4.614 6.202 1.00 75.25 103 ASP A O 1
ATOM 824 N N . ILE A 1 104 ? -17.528 -4.639 6.730 1.00 76.50 104 ILE A N 1
ATOM 825 C CA . ILE A 1 104 ? -17.438 -3.513 7.664 1.00 76.50 104 ILE A CA 1
ATOM 826 C C . ILE A 1 104 ? -16.540 -3.865 8.856 1.00 76.50 104 ILE A C 1
ATOM 828 O O . ILE A 1 104 ? -15.724 -3.041 9.270 1.00 76.50 104 ILE A O 1
ATOM 832 N N . ILE A 1 105 ? -16.654 -5.080 9.405 1.00 79.81 105 ILE A N 1
ATOM 833 C CA . ILE A 1 105 ? -15.778 -5.552 10.489 1.00 79.81 105 ILE A CA 1
ATOM 834 C C . ILE A 1 105 ? -14.312 -5.529 10.044 1.00 79.81 105 ILE A C 1
ATOM 836 O O . ILE A 1 105 ? -13.480 -4.985 10.767 1.00 79.81 105 ILE A O 1
ATOM 840 N N . ALA A 1 106 ? -13.993 -6.050 8.858 1.00 77.31 106 ALA A N 1
ATOM 841 C CA . ALA A 1 106 ? -12.621 -6.087 8.348 1.00 77.31 106 ALA A CA 1
ATOM 842 C C . ALA A 1 106 ? -12.029 -4.680 8.136 1.00 77.31 106 ALA A C 1
ATOM 844 O O . ALA A 1 106 ? -10.858 -4.431 8.455 1.00 77.31 106 ALA A O 1
ATOM 845 N N . ILE A 1 107 ? -12.842 -3.739 7.644 1.00 79.38 107 ILE A N 1
ATOM 846 C CA . ILE A 1 107 ? -12.450 -2.331 7.492 1.00 79.38 107 ILE A CA 1
ATOM 847 C C . ILE A 1 107 ? -12.153 -1.713 8.862 1.00 79.38 107 ILE A C 1
ATOM 849 O O . ILE A 1 107 ? -11.093 -1.116 9.051 1.00 79.38 107 ILE A O 1
ATOM 853 N N . LEU A 1 108 ? -13.040 -1.906 9.841 1.00 82.31 108 LEU A N 1
ATOM 854 C CA . LEU A 1 108 ? -12.859 -1.378 11.194 1.00 82.31 108 LEU A CA 1
ATOM 855 C C . LEU A 1 108 ? -11.651 -1.999 11.910 1.00 82.31 108 LEU A C 1
ATOM 857 O O . LEU A 1 108 ? -10.909 -1.276 12.573 1.00 82.31 108 LEU A O 1
ATOM 861 N N . GLU A 1 109 ? -11.414 -3.305 11.758 1.00 78.81 109 GLU A N 1
ATOM 862 C CA . GLU A 1 109 ? -10.225 -3.992 12.287 1.00 78.81 109 GLU A CA 1
ATOM 863 C C . GLU A 1 109 ? -8.932 -3.405 11.704 1.00 78.81 109 GLU A C 1
ATOM 865 O O . GLU A 1 109 ? -7.963 -3.180 12.434 1.00 78.81 109 GLU A O 1
ATOM 870 N N . THR A 1 110 ? -8.922 -3.125 10.399 1.00 78.50 110 THR A N 1
ATOM 871 C CA . THR A 1 110 ? -7.773 -2.513 9.720 1.00 78.50 110 THR A CA 1
ATOM 872 C C . THR A 1 110 ? -7.544 -1.092 10.223 1.00 78.50 110 THR A C 1
ATOM 874 O O . THR A 1 110 ? -6.438 -0.766 10.654 1.00 78.50 110 THR A O 1
ATOM 877 N N . TRP A 1 111 ? -8.600 -0.278 10.244 1.00 84.44 111 TRP A N 1
ATOM 878 C CA . TRP A 1 111 ? -8.553 1.112 10.687 1.00 84.44 111 TRP A CA 1
ATOM 879 C C . TRP A 1 111 ? -8.076 1.249 12.142 1.00 84.44 111 TRP A C 1
ATOM 881 O O . TRP A 1 111 ? -7.257 2.119 12.453 1.00 84.44 111 TRP A O 1
ATOM 891 N N . LEU A 1 112 ? -8.511 0.341 13.027 1.00 83.56 112 LEU A N 1
ATOM 892 C CA . LEU A 1 112 ? -8.051 0.297 14.418 1.00 83.56 112 LEU A CA 1
ATOM 893 C C . LEU A 1 112 ? -6.536 0.086 14.545 1.00 83.56 112 LEU A C 1
ATOM 895 O O . LEU A 1 112 ? -5.938 0.584 15.493 1.00 83.56 112 LEU A O 1
ATOM 899 N N . ARG A 1 113 ? -5.917 -0.638 13.605 1.00 76.19 113 ARG A N 1
ATOM 900 C CA . ARG A 1 113 ? -4.478 -0.949 13.618 1.00 76.19 113 ARG A CA 1
ATOM 901 C C . ARG A 1 113 ? -3.624 0.088 12.885 1.00 76.19 113 ARG A C 1
ATOM 903 O O . ARG A 1 113 ? -2.430 0.174 13.165 1.00 76.19 113 ARG A O 1
ATOM 910 N N . THR A 1 114 ? -4.185 0.826 11.926 1.00 72.62 114 THR A N 1
ATOM 911 C CA . THR A 1 114 ? -3.420 1.767 11.089 1.00 72.62 114 THR A CA 1
ATOM 912 C C . THR A 1 114 ? -3.527 3.211 11.552 1.00 72.62 114 THR A C 1
ATOM 914 O O . THR A 1 114 ? -2.509 3.898 11.630 1.00 72.62 114 THR A O 1
ATOM 917 N N . ASP A 1 115 ? -4.740 3.670 11.854 1.00 72.12 115 ASP A N 1
ATOM 918 C CA . ASP A 1 115 ? -5.044 5.102 11.955 1.00 72.12 115 ASP A CA 1
ATOM 919 C C . ASP A 1 115 ? -5.658 5.501 13.301 1.00 72.12 115 ASP A C 1
ATOM 921 O O . ASP A 1 115 ? -5.589 6.671 13.702 1.00 72.12 115 ASP A O 1
ATOM 925 N N . ALA A 1 116 ? -6.247 4.551 14.027 1.00 78.19 116 ALA A N 1
ATOM 926 C CA . ALA A 1 116 ? -6.878 4.833 15.302 1.00 78.19 116 ALA A CA 1
ATOM 927 C C . ALA A 1 116 ? -5.848 5.105 16.410 1.00 78.19 116 ALA A C 1
ATOM 929 O O . ALA A 1 116 ? -4.830 4.431 16.548 1.00 78.19 116 ALA A O 1
ATOM 930 N N . ARG A 1 117 ? -6.132 6.117 17.238 1.00 76.19 117 ARG A N 1
ATOM 931 C CA . ARG A 1 117 ? -5.295 6.478 18.388 1.00 76.19 117 ARG A CA 1
ATOM 932 C C . ARG A 1 117 ? -5.887 5.932 19.676 1.00 76.19 117 ARG A C 1
ATOM 934 O O . ARG A 1 117 ? -6.911 6.431 20.152 1.00 76.19 117 ARG A O 1
ATOM 941 N N . GLU A 1 118 ? -5.190 4.972 20.264 1.00 80.38 118 GLU A N 1
ATOM 942 C CA . GLU A 1 118 ? -5.489 4.452 21.595 1.00 80.38 118 GLU A CA 1
ATOM 943 C C . GLU A 1 118 ? -5.534 5.559 22.649 1.00 80.38 118 GLU A C 1
ATOM 945 O O . GLU A 1 118 ? -4.878 6.601 22.543 1.00 80.38 118 GLU A O 1
ATOM 950 N N . GLY A 1 119 ? -6.343 5.353 23.686 1.00 76.62 119 GLY A N 1
ATOM 951 C CA . GLY A 1 119 ? -6.432 6.301 24.790 1.00 76.62 119 GLY A CA 1
ATOM 952 C C . GLY A 1 119 ? -7.218 7.583 24.471 1.00 76.62 119 GLY A C 1
ATOM 953 O O . GLY A 1 119 ? -7.399 8.409 25.369 1.00 76.62 119 GLY A O 1
ATOM 954 N N . THR A 1 120 ? -7.725 7.761 23.243 1.00 81.38 120 THR A N 1
ATOM 955 C CA . THR A 1 120 ? -8.498 8.945 22.829 1.00 81.38 120 THR A CA 1
ATOM 956 C C . THR A 1 120 ? -9.978 8.633 22.604 1.00 81.38 120 THR A C 1
ATOM 958 O O . THR A 1 120 ? -10.350 7.513 22.267 1.00 81.38 120 THR A O 1
ATOM 961 N N . ALA A 1 121 ? -10.845 9.625 22.829 1.00 84.19 121 ALA A N 1
ATOM 962 C CA . ALA A 1 121 ? -12.273 9.492 22.554 1.00 84.19 121 ALA A CA 1
ATOM 963 C C . ALA A 1 121 ? -12.542 9.705 21.057 1.00 84.19 121 ALA A C 1
ATOM 965 O O . ALA A 1 121 ? -12.293 10.789 20.528 1.00 84.19 121 ALA A O 1
ATOM 966 N N . ILE A 1 122 ? -13.088 8.687 20.395 1.00 84.88 122 ILE A N 1
ATOM 967 C CA . ILE A 1 122 ? -13.356 8.666 18.955 1.00 84.88 122 ILE A CA 1
ATOM 968 C C . ILE A 1 122 ? -14.867 8.672 18.723 1.00 84.88 122 ILE A C 1
ATOM 970 O O . ILE A 1 122 ? -15.599 7.904 19.343 1.00 84.88 122 ILE A O 1
ATOM 974 N N . ARG A 1 123 ? -15.358 9.539 17.829 1.00 85.56 123 ARG A N 1
ATOM 975 C CA . ARG A 1 123 ? -16.779 9.590 17.439 1.00 85.56 123 ARG A CA 1
ATOM 976 C C . ARG A 1 123 ? -17.093 8.537 16.382 1.00 85.56 123 ARG A C 1
ATOM 978 O O . ARG A 1 123 ? -16.446 8.521 15.341 1.00 85.56 123 ARG A O 1
ATOM 985 N N . TYR A 1 124 ? -18.160 7.761 16.581 1.00 82.88 124 TYR A N 1
ATOM 986 C CA . TYR A 1 124 ? -18.602 6.758 15.597 1.00 82.88 124 TYR A CA 1
ATOM 987 C C . TYR A 1 124 ? -18.865 7.369 14.213 1.00 82.88 124 TYR A C 1
ATOM 989 O O . TYR A 1 124 ? -18.449 6.822 13.202 1.00 82.88 124 TYR A O 1
ATOM 997 N N . SER A 1 125 ? -19.493 8.549 14.175 1.00 77.19 125 SER A N 1
ATOM 998 C CA . SER A 1 125 ? -19.828 9.247 12.928 1.00 77.19 125 SER A CA 1
ATOM 999 C C . SER A 1 125 ? -18.617 9.740 12.141 1.00 77.19 125 SER A C 1
ATOM 1001 O O . SER A 1 125 ? -18.744 10.016 10.952 1.00 77.19 125 SER A O 1
ATOM 1003 N N . ASP A 1 126 ? -17.483 9.954 12.812 1.00 82.38 126 ASP A N 1
ATOM 1004 C CA . ASP A 1 126 ? -16.262 10.406 12.144 1.00 82.38 126 ASP A CA 1
ATOM 1005 C C . ASP A 1 126 ? -15.578 9.221 11.457 1.00 82.38 126 ASP A C 1
ATOM 1007 O O . ASP A 1 126 ? -15.126 9.376 10.327 1.00 82.38 126 ASP A O 1
ATOM 1011 N N . VAL A 1 127 ? -15.602 8.044 12.095 1.00 81.50 127 VAL A N 1
ATOM 1012 C CA . VAL A 1 127 ? -15.115 6.777 11.522 1.00 81.50 127 VAL A CA 1
ATOM 1013 C C . VAL A 1 127 ? -15.972 6.357 10.332 1.00 81.50 127 VAL A C 1
ATOM 1015 O O . VAL A 1 127 ? -15.442 6.088 9.261 1.00 81.50 127 VAL A O 1
ATOM 1018 N N . ASP A 1 128 ? -17.304 6.406 10.470 1.00 78.81 128 ASP A N 1
ATOM 1019 C CA . ASP A 1 128 ? -18.206 6.074 9.360 1.00 78.81 128 ASP A CA 1
ATOM 1020 C C . ASP A 1 128 ? -17.921 6.946 8.118 1.00 78.81 128 ASP A C 1
ATOM 1022 O O . ASP A 1 128 ? -17.966 6.469 6.988 1.00 78.81 128 ASP A O 1
ATOM 1026 N N . LYS A 1 129 ? -17.582 8.229 8.313 1.00 77.06 1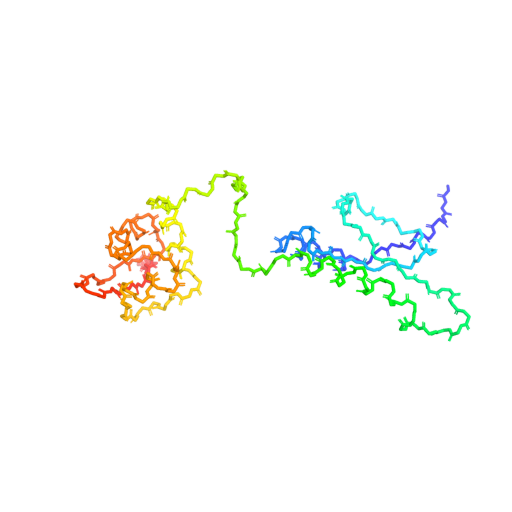29 LYS A N 1
ATOM 1027 C CA . LYS A 1 129 ? -17.255 9.150 7.214 1.00 77.06 129 LYS A CA 1
ATOM 1028 C C . LYS A 1 129 ? -15.858 8.944 6.641 1.00 77.06 129 LYS A C 1
ATOM 1030 O O . LYS A 1 129 ? -15.703 9.106 5.433 1.00 77.06 129 LYS A O 1
ATOM 1035 N N . SER A 1 130 ? -14.853 8.675 7.476 1.00 74.38 130 SER A N 1
ATOM 1036 C CA . SER A 1 130 ? -13.478 8.477 6.999 1.00 74.38 130 SER A CA 1
ATOM 1037 C C . SER A 1 130 ? -13.356 7.189 6.195 1.00 74.38 130 SER A C 1
ATOM 1039 O O . SER A 1 130 ? -12.735 7.195 5.137 1.00 74.38 130 SER A O 1
ATOM 1041 N N . GLU A 1 131 ? -14.039 6.138 6.648 1.00 77.81 131 GLU A N 1
ATOM 1042 C CA . GLU A 1 131 ? -13.995 4.805 6.047 1.00 77.81 131 GLU A CA 1
ATOM 1043 C C . GLU A 1 131 ? -15.089 4.577 4.990 1.00 77.81 131 GLU A C 1
ATOM 1045 O O . GLU A 1 131 ? -15.226 3.477 4.463 1.00 77.81 131 GLU A O 1
ATOM 1050 N N . ASN A 1 132 ? -15.869 5.615 4.655 1.00 75.31 132 ASN A N 1
ATOM 1051 C CA . ASN A 1 132 ? -16.977 5.547 3.694 1.00 75.31 132 ASN A CA 1
ATOM 1052 C C . ASN A 1 132 ? -17.988 4.420 4.014 1.00 75.31 132 ASN A C 1
ATOM 1054 O O . ASN A 1 132 ? -18.482 3.732 3.119 1.00 75.31 132 ASN A O 1
ATOM 1058 N N . LEU A 1 133 ? -18.291 4.231 5.301 1.00 76.69 133 LEU A N 1
ATOM 1059 C CA . LEU A 1 133 ? -19.220 3.220 5.804 1.00 76.69 133 LEU A CA 1
ATOM 1060 C C . LEU A 1 133 ? -20.651 3.775 5.908 1.00 76.69 133 LEU A C 1
ATOM 1062 O O . LEU A 1 133 ? -20.851 4.985 6.076 1.00 76.69 133 LEU A O 1
ATOM 1066 N N . PRO A 1 134 ? -21.681 2.908 5.885 1.00 73.69 134 PRO A N 1
ATOM 1067 C CA . PRO A 1 134 ? -23.051 3.343 6.126 1.00 73.69 134 PRO A CA 1
ATOM 1068 C C . PRO A 1 134 ? -23.192 3.961 7.525 1.00 73.69 134 PRO A C 1
ATOM 1070 O O . PRO A 1 134 ? -22.667 3.431 8.505 1.00 73.69 134 PRO A O 1
ATOM 1073 N N . ASN A 1 135 ? -23.935 5.065 7.639 1.00 74.81 135 ASN A N 1
ATOM 1074 C CA . ASN A 1 135 ? -24.088 5.796 8.902 1.00 74.81 135 ASN A CA 1
ATOM 1075 C C . ASN A 1 135 ? -24.574 4.886 10.044 1.00 74.81 135 ASN A C 1
ATOM 1077 O O . ASN A 1 135 ? -25.631 4.263 9.946 1.00 74.81 135 ASN A O 1
ATOM 1081 N N . GLY A 1 136 ? -23.843 4.866 11.159 1.00 76.69 136 GLY A N 1
ATOM 1082 C CA . GLY A 1 136 ? -24.165 4.057 12.333 1.00 76.69 136 GLY A CA 1
ATOM 1083 C C . GLY A 1 136 ? -23.625 2.626 12.286 1.00 76.69 136 GLY A C 1
ATOM 1084 O O . GLY A 1 136 ? -23.831 1.887 13.253 1.00 76.69 136 GLY A O 1
ATOM 1085 N N . SER A 1 137 ? -22.914 2.237 11.223 1.00 78.25 137 SER A N 1
ATOM 1086 C CA . SER A 1 137 ? -22.321 0.899 11.101 1.00 78.25 137 SER A CA 1
ATOM 1087 C C . SER A 1 137 ? -21.214 0.675 12.118 1.00 78.25 137 SER A C 1
ATOM 1089 O O . SER A 1 137 ? -21.224 -0.353 12.796 1.00 78.25 137 SER A O 1
ATOM 1091 N N . THR A 1 138 ? -20.344 1.671 12.331 1.00 82.38 138 THR A N 1
ATOM 1092 C CA . THR A 1 138 ? -19.302 1.595 13.363 1.00 82.38 138 THR A CA 1
ATOM 1093 C C . THR A 1 138 ? -19.928 1.343 14.729 1.00 82.38 138 THR A C 1
ATOM 1095 O O . THR A 1 138 ? -19.567 0.392 15.407 1.00 82.38 138 THR A O 1
ATOM 1098 N N . LYS A 1 139 ? -20.951 2.109 15.127 1.00 84.94 139 LYS A N 1
ATOM 1099 C CA . LYS A 1 139 ? -21.607 1.920 16.433 1.00 84.94 139 LYS A CA 1
ATOM 1100 C C . LYS A 1 139 ? -22.206 0.518 16.608 1.00 84.94 139 LYS A C 1
ATOM 1102 O O . LYS A 1 139 ? -22.231 0.006 17.723 1.00 84.94 139 LYS A O 1
ATOM 1107 N N . ARG A 1 140 ? -22.719 -0.078 15.528 1.00 82.00 140 ARG A N 1
ATOM 1108 C CA . ARG A 1 140 ? -23.349 -1.403 15.548 1.00 82.00 140 ARG A CA 1
ATOM 1109 C C . ARG A 1 140 ? -22.328 -2.537 15.663 1.00 82.00 140 ARG A C 1
ATOM 1111 O O . ARG A 1 140 ? -22.614 -3.521 16.337 1.00 82.00 140 ARG A O 1
ATOM 1118 N N . LEU A 1 141 ? -21.170 -2.401 15.016 1.00 82.75 141 LEU A N 1
ATOM 1119 C CA . LEU A 1 141 ? -20.217 -3.501 14.825 1.00 82.75 141 LEU A CA 1
ATOM 1120 C C . LEU A 1 141 ? -18.929 -3.365 15.645 1.00 82.75 141 LEU A C 1
ATOM 1122 O O . LEU A 1 141 ? -18.242 -4.360 15.848 1.00 82.75 141 LEU A O 1
ATOM 1126 N N . ILE A 1 142 ? -18.628 -2.186 16.193 1.00 81.38 142 ILE A N 1
ATOM 1127 C CA . ILE A 1 142 ? -17.398 -1.938 16.960 1.00 81.38 142 ILE A CA 1
ATOM 1128 C C . ILE A 1 142 ? -17.229 -2.895 18.147 1.00 81.38 142 ILE A C 1
ATOM 1130 O O . ILE A 1 142 ? -16.126 -3.353 18.416 1.00 81.38 142 ILE A O 1
ATOM 1134 N N . THR A 1 143 ? -18.316 -3.255 18.834 1.00 83.00 143 THR A N 1
ATOM 1135 C CA . THR A 1 143 ? -18.263 -4.224 19.937 1.00 83.00 143 THR A CA 1
ATOM 1136 C C . THR A 1 143 ? -17.829 -5.600 19.439 1.00 83.00 143 THR A C 1
ATOM 1138 O O . THR A 1 143 ? -16.960 -6.208 20.049 1.00 83.00 143 THR A O 1
ATOM 1141 N N . GLN A 1 144 ? -18.347 -6.045 18.290 1.00 80.19 144 GLN A N 1
ATOM 1142 C CA . GLN A 1 144 ? -17.954 -7.324 17.691 1.00 80.19 144 GLN A CA 1
ATOM 1143 C C . GLN A 1 144 ? -16.499 -7.302 17.210 1.00 80.19 144 GLN A C 1
ATOM 1145 O O . GLN A 1 144 ? -15.788 -8.289 17.365 1.00 80.19 144 GLN A O 1
ATOM 1150 N N . VAL A 1 145 ? -16.035 -6.173 16.667 1.00 82.94 145 VAL A N 1
ATOM 1151 C CA . VAL A 1 145 ? -14.636 -5.981 16.255 1.00 82.94 145 VAL A CA 1
ATOM 1152 C C . VAL A 1 145 ? -13.684 -6.172 17.441 1.00 82.94 145 VAL A C 1
ATOM 1154 O O . VAL A 1 145 ? -12.691 -6.885 17.326 1.00 82.94 145 VAL A O 1
ATOM 1157 N N . PHE A 1 146 ? -14.003 -5.595 18.603 1.00 82.12 146 PHE A N 1
ATOM 1158 C CA . PHE A 1 146 ? -13.191 -5.769 19.812 1.00 82.12 146 PHE A CA 1
ATOM 1159 C C . PHE A 1 146 ? -13.341 -7.157 20.452 1.00 82.12 146 PHE A C 1
ATOM 1161 O O . PHE A 1 146 ? -12.376 -7.665 21.001 1.00 82.12 146 PHE A O 1
ATOM 1168 N N . GLU A 1 147 ? -14.498 -7.816 20.349 1.00 78.62 147 GLU A N 1
ATOM 1169 C CA . GLU A 1 147 ? -14.662 -9.206 20.816 1.00 78.62 147 GLU A CA 1
ATOM 1170 C C . GLU A 1 147 ? -13.851 -10.214 19.987 1.00 78.62 147 GLU A C 1
ATOM 1172 O O . GLU A 1 147 ? -13.437 -11.257 20.493 1.00 78.62 147 GLU A O 1
ATOM 1177 N N . ARG A 1 148 ? -13.624 -9.913 18.705 1.00 71.38 148 ARG A N 1
ATOM 1178 C CA . ARG A 1 148 ? -12.822 -10.741 17.793 1.00 71.38 148 ARG A CA 1
ATOM 1179 C C . ARG A 1 148 ? -11.325 -10.485 17.923 1.00 71.38 148 ARG A C 1
ATOM 1181 O O . ARG A 1 148 ? -10.530 -11.357 17.572 1.00 71.38 148 ARG A O 1
ATOM 1188 N N . ASN A 1 149 ? -10.941 -9.305 18.398 1.00 69.00 149 ASN A N 1
ATOM 1189 C CA . ASN A 1 149 ? -9.554 -8.882 18.458 1.00 69.00 149 ASN A CA 1
ATOM 1190 C C . ASN A 1 149 ? -8.973 -9.093 19.863 1.00 69.00 149 ASN A C 1
ATOM 1192 O O . ASN A 1 149 ? -9.449 -8.519 20.832 1.00 69.00 149 ASN A O 1
ATOM 1196 N N . THR A 1 150 ? -7.909 -9.890 19.976 1.00 62.50 150 THR A N 1
ATOM 1197 C CA . THR A 1 150 ? -7.263 -10.196 21.267 1.00 62.50 150 THR A CA 1
ATOM 1198 C C . THR A 1 150 ? -6.234 -9.162 21.712 1.00 62.50 150 THR A C 1
ATOM 1200 O O . THR A 1 150 ? -5.672 -9.295 22.793 1.00 62.50 150 THR A O 1
ATOM 1203 N N . ASP A 1 151 ? -5.920 -8.189 20.857 1.00 71.25 151 ASP A N 1
ATOM 1204 C CA . ASP A 1 151 ? -4.842 -7.229 21.115 1.00 71.25 151 ASP A CA 1
ATOM 1205 C C . ASP A 1 151 ? -5.378 -5.895 21.660 1.00 71.25 151 ASP A C 1
ATOM 1207 O O . ASP A 1 151 ? -4.666 -5.172 22.356 1.00 71.25 151 ASP A O 1
ATOM 1211 N N . LEU A 1 152 ? -6.640 -5.567 21.360 1.00 79.81 152 LEU A N 1
ATOM 1212 C CA . LEU A 1 152 ? -7.264 -4.285 21.682 1.00 79.81 152 LEU A CA 1
ATOM 1213 C C . LEU A 1 152 ? -8.539 -4.497 22.496 1.00 79.81 152 LEU A C 1
ATOM 1215 O O . LEU A 1 152 ? -9.372 -5.327 22.146 1.00 79.81 152 LEU A O 1
ATOM 1219 N N . VAL A 1 153 ? -8.733 -3.681 23.528 1.00 80.62 153 VAL A N 1
ATOM 1220 C CA . VAL A 1 153 ? -9.896 -3.738 24.417 1.00 80.62 153 VAL A CA 1
ATOM 1221 C C . VAL A 1 153 ? -10.694 -2.448 24.321 1.00 80.62 153 VAL A C 1
ATOM 1223 O O . VAL A 1 153 ? -10.159 -1.337 24.371 1.00 80.62 153 VAL A O 1
ATOM 1226 N N . LEU A 1 154 ? -12.014 -2.598 24.224 1.00 83.31 154 LEU A N 1
ATOM 1227 C CA . LEU A 1 154 ? -12.954 -1.490 24.306 1.00 83.31 154 LEU A CA 1
ATOM 1228 C C . LEU A 1 154 ? -13.076 -1.020 25.764 1.00 83.31 154 LEU A C 1
ATOM 1230 O O . LEU A 1 154 ? -13.734 -1.660 26.579 1.00 83.31 154 LEU A O 1
ATOM 1234 N N . GLU A 1 155 ? -12.459 0.114 26.093 1.00 82.00 155 GLU A N 1
ATOM 1235 C CA . GLU A 1 155 ? -12.475 0.680 27.448 1.00 82.00 155 GLU A CA 1
ATOM 1236 C C . GLU A 1 155 ? -13.793 1.398 27.766 1.00 82.00 155 GLU A C 1
ATOM 1238 O O . GLU A 1 155 ? -14.325 1.293 28.870 1.00 82.00 155 GLU A O 1
ATOM 1243 N N . ILE A 1 156 ? -14.304 2.188 26.814 1.00 81.00 156 ILE A N 1
ATOM 1244 C CA . ILE A 1 156 ? -15.512 3.000 26.992 1.00 81.00 156 ILE A CA 1
ATOM 1245 C C . ILE A 1 156 ? -16.359 2.917 25.729 1.00 81.00 156 ILE A C 1
ATOM 1247 O O . ILE A 1 156 ? -15.886 3.225 24.638 1.00 81.00 156 ILE A O 1
ATOM 1251 N N . SER A 1 157 ? -17.643 2.597 25.895 1.00 82.62 157 SER A N 1
ATOM 1252 C CA . SER A 1 157 ? -18.661 2.693 24.847 1.00 82.62 157 SER A CA 1
ATOM 1253 C C . SER A 1 157 ? -19.759 3.658 25.290 1.00 82.62 157 SER A C 1
ATOM 1255 O O . SER A 1 157 ? -20.611 3.336 26.116 1.00 82.62 157 SER A O 1
ATOM 1257 N N . GLY A 1 158 ? -19.693 4.892 24.793 1.00 79.12 158 GLY A N 1
ATOM 1258 C CA . GLY A 1 158 ? -20.692 5.931 25.026 1.00 79.12 158 GLY A CA 1
ATOM 1259 C C . GLY A 1 158 ? -21.768 5.965 23.937 1.00 79.12 158 GLY A C 1
ATOM 1260 O O . GLY A 1 158 ? -21.733 5.225 22.956 1.00 79.12 158 GLY A O 1
ATOM 1261 N N . ALA A 1 159 ? -22.731 6.882 24.071 1.00 77.69 159 ALA A N 1
ATOM 1262 C CA . ALA A 1 159 ? -23.838 7.007 23.115 1.00 77.69 159 ALA A CA 1
ATOM 1263 C C . ALA A 1 159 ? -23.392 7.433 21.698 1.00 77.69 159 ALA A C 1
ATOM 1265 O O . ALA A 1 159 ? -24.046 7.064 20.717 1.00 77.69 159 ALA A O 1
ATOM 1266 N N . SER A 1 160 ? -22.302 8.200 21.596 1.00 79.69 160 SER A N 1
ATOM 1267 C CA . SER A 1 160 ? -21.777 8.787 20.351 1.00 79.69 160 SER A CA 1
ATOM 1268 C C . SER A 1 160 ? -20.263 8.629 20.165 1.00 79.69 160 SER A C 1
ATOM 1270 O O . SER A 1 160 ? -19.756 8.905 19.077 1.00 79.69 160 SER A O 1
ATOM 1272 N N . VAL A 1 161 ? -19.551 8.194 21.206 1.00 87.62 161 VAL A N 1
ATOM 1273 C CA . VAL A 1 161 ? -18.094 8.042 21.220 1.00 87.62 161 VAL A CA 1
ATOM 1274 C C . VAL A 1 161 ? -17.698 6.711 21.831 1.00 87.62 161 VAL A C 1
ATOM 1276 O O . VAL A 1 161 ? -18.415 6.189 22.683 1.00 87.62 161 VAL A O 1
ATOM 1279 N N . PHE A 1 162 ? -16.528 6.220 21.452 1.00 86.62 162 PHE A N 1
ATOM 1280 C CA . PHE A 1 162 ? -15.862 5.103 22.102 1.00 86.62 162 PHE A CA 1
ATO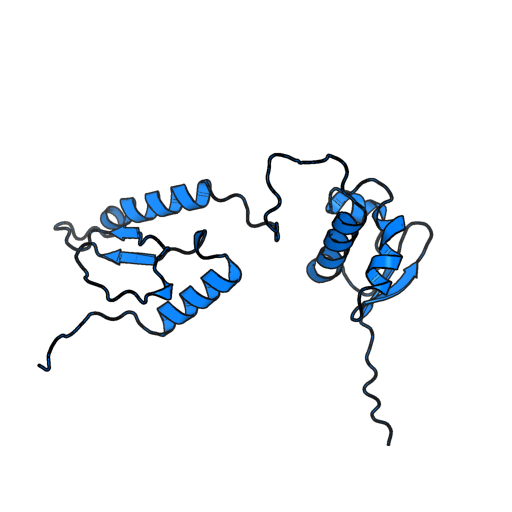M 1281 C C . PHE A 1 162 ? -14.401 5.430 22.399 1.00 86.62 162 PHE A C 1
ATOM 1283 O O . PHE A 1 162 ? -13.834 6.373 21.846 1.00 86.62 162 PHE A O 1
ATOM 1290 N N . LYS A 1 163 ? -13.808 4.656 23.301 1.00 86.44 163 LYS A N 1
ATOM 1291 C CA . LYS A 1 163 ? -12.389 4.694 23.646 1.00 86.44 163 LYS A CA 1
ATOM 1292 C C . LYS A 1 163 ? -11.894 3.261 23.756 1.00 86.44 163 LYS A C 1
ATOM 1294 O O . LYS A 1 163 ? -12.584 2.428 24.342 1.00 86.44 163 LYS A O 1
ATOM 1299 N N . PHE A 1 164 ? -10.714 2.998 23.220 1.00 85.88 164 PHE A N 1
ATOM 1300 C CA . PHE A 1 164 ? -10.063 1.696 23.276 1.00 85.88 164 PHE A CA 1
ATOM 1301 C C . PHE A 1 164 ? -8.592 1.854 23.671 1.00 85.88 164 PHE A C 1
ATOM 1303 O O . PHE A 1 164 ? -8.041 2.961 23.594 1.00 85.88 164 PHE A O 1
ATOM 1310 N N . GLY A 1 165 ? -7.981 0.756 24.096 1.00 81.38 165 GLY A N 1
ATOM 1311 C CA . GLY A 1 165 ? -6.561 0.666 24.429 1.00 81.38 165 GLY A CA 1
ATOM 1312 C C . GLY A 1 165 ? -6.047 -0.756 24.230 1.00 81.38 165 GLY A C 1
ATOM 1313 O O . GLY A 1 165 ? -6.842 -1.685 24.088 1.00 81.38 165 GLY A O 1
ATOM 1314 N N . GLU A 1 166 ? -4.731 -0.931 24.197 1.00 76.94 166 GLU A N 1
ATOM 1315 C CA . GLU A 1 166 ? -4.116 -2.259 24.194 1.00 76.94 166 GLU A CA 1
ATOM 1316 C C . GLU A 1 166 ? -4.424 -3.045 25.475 1.00 76.94 166 GLU A C 1
ATOM 1318 O O . GLU A 1 166 ? -4.403 -2.510 26.592 1.00 76.94 166 GLU A O 1
ATOM 1323 N N . GLU A 1 167 ? -4.663 -4.352 25.327 1.00 68.38 167 GLU A N 1
ATOM 1324 C CA . GLU A 1 167 ? -4.682 -5.239 26.484 1.00 68.38 167 GLU A CA 1
ATOM 1325 C C . GLU A 1 167 ? -3.255 -5.333 27.032 1.00 68.38 167 GLU A C 1
ATOM 1327 O O . GLU A 1 167 ? -2.406 -6.060 26.510 1.00 68.38 167 GLU A O 1
ATOM 1332 N N . LEU A 1 168 ? -2.972 -4.593 28.108 1.00 57.59 168 LEU A N 1
ATOM 1333 C CA . LEU A 1 168 ? -1.782 -4.815 28.918 1.00 57.59 168 LEU A CA 1
ATOM 1334 C C . LEU A 1 168 ? -1.847 -6.256 29.422 1.00 57.59 168 LEU A C 1
ATOM 1336 O O . LEU A 1 168 ? -2.421 -6.536 30.477 1.00 57.59 168 LEU A O 1
ATOM 1340 N N . ARG A 1 169 ? -1.213 -7.180 28.690 1.00 48.41 169 ARG A N 1
ATOM 1341 C CA . ARG A 1 169 ? -0.774 -8.451 29.250 1.00 48.41 169 ARG A CA 1
ATOM 1342 C C . ARG A 1 169 ? 0.197 -8.084 30.354 1.00 48.41 169 ARG A C 1
ATOM 1344 O O . ARG A 1 169 ? 1.397 -7.936 30.125 1.00 48.41 169 ARG A O 1
ATOM 1351 N N . LEU A 1 170 ? -0.342 -7.891 31.555 1.00 44.06 170 LEU A N 1
ATOM 1352 C CA . LEU A 1 170 ? 0.403 -7.933 32.793 1.00 44.06 170 LEU A CA 1
ATOM 1353 C C . LEU A 1 170 ? 1.104 -9.283 32.773 1.00 44.06 170 LEU A C 1
ATOM 1355 O O . LEU A 1 170 ? 0.521 -10.313 33.118 1.00 44.06 170 LEU A O 1
ATOM 1359 N N . SER A 1 171 ? 2.348 -9.262 32.288 1.00 39.94 171 SER A N 1
ATOM 1360 C CA . SER A 1 171 ? 3.324 -10.301 32.529 1.00 39.94 171 SER A CA 1
ATOM 1361 C C . SER A 1 171 ? 3.214 -10.575 34.010 1.00 39.94 171 SER A C 1
ATOM 1363 O O . SER A 1 171 ? 3.509 -9.715 34.845 1.00 39.94 171 SER A O 1
ATOM 1365 N N . SER A 1 172 ? 2.634 -11.726 34.316 1.00 42.12 172 SER A N 1
ATOM 1366 C CA . SER A 1 172 ? 2.470 -12.215 35.663 1.00 42.12 172 SER A CA 1
ATOM 1367 C C . SER A 1 172 ? 3.870 -12.580 36.140 1.00 42.12 172 SER A C 1
ATOM 1369 O O . SER A 1 172 ? 4.234 -13.748 36.191 1.00 42.12 172 SER A O 1
ATOM 1371 N N . TYR A 1 173 ? 4.685 -11.573 36.453 1.00 45.16 173 TYR A N 1
ATOM 1372 C CA . TYR A 1 173 ? 5.830 -11.727 37.333 1.00 45.16 173 TYR A CA 1
ATOM 1373 C C . TYR A 1 173 ? 5.256 -11.844 38.746 1.00 45.16 173 TYR A C 1
ATOM 1375 O O . TYR A 1 173 ? 5.224 -10.901 39.534 1.00 45.16 173 TYR A O 1
ATOM 1383 N N . ILE A 1 174 ? 4.679 -13.016 39.006 1.00 46.50 174 ILE A N 1
ATOM 1384 C CA . ILE A 1 174 ? 4.337 -13.488 40.337 1.00 46.50 174 ILE A CA 1
ATOM 1385 C C . ILE A 1 174 ? 5.588 -14.194 40.866 1.00 46.50 174 ILE A C 1
ATOM 1387 O O . ILE A 1 174 ? 5.918 -15.277 40.394 1.00 46.50 174 ILE A O 1
ATOM 1391 N N . VAL A 1 175 ? 6.196 -13.520 41.853 1.00 46.81 175 VAL A N 1
ATOM 1392 C CA . VAL A 1 175 ? 7.107 -13.970 42.931 1.00 46.81 175 VAL A CA 1
ATOM 1393 C C . VAL A 1 175 ? 8.475 -14.519 42.530 1.00 46.81 175 VAL A C 1
ATOM 1395 O O . VAL A 1 175 ? 8.567 -15.655 42.025 1.00 46.81 175 VAL A O 1
#